Protein 4GH9 (pdb70)

Sequence (122 aa):
LSAKDLALLLFTHLPGNNTPFHILAQVLSKIAYKSGKSGAFLDAFHQILSEGENAQAALTRLSRTFDAFLGVVPPVIRVKNFQTVPRPCQKSLRAVPPNPTIDKGWVCVYSSEQGETRALKI

Radius of gyration: 13.96 Å; Cα contacts (8 Å, |Δi|>4): 197; chains: 1; bounding box: 42×30×24 Å

Solvent-accessible surface area: 6698 Å² total; per-residue (Å²): 100,45,26,149,65,0,9,86,73,0,59,105,80,16,78,51,111,87,20,13,34,12,20,1,0,91,13,0,1,125,28,0,115,152,56,72,70,16,37,51,0,24,96,28,0,85,102,13,41,88,105,65,51,121,2,64,52,0,0,25,86,5,5,131,85,25,87,16,0,88,47,47,104,10,52,95,61,131,11,166,75,38,135,77,2,38,157,69,0,48,193,26,28,112,81,54,32,128,129,21,24,2,28,148,11,35,0,0,13,6,12,4,117,160,44,96,51,86,0,0,73,58

Organism: Lake Victoria marburgvirus (strain Musoke-80) (NCBI:txid33727)

GO terms:
  GO:0019013 viral nucleocapsid (C, IDA)

CATH classification: 1.10.8.950 (+1 more: 2.10.10.70)

Secondary structure (DSSP, 8-state):
--HHHHHHHHHTT-SSSS-HHHHHHHHHHHHHHHTT-HHHHHHHHHHHHHTT--HHHHHHHHHHHSGGGTTPPPPEEE-SSGGGS-GGGGGGEEPPPSS--GGGTEEEEEE-TTS-EEEEE-

Foldseek 3Di:
DALVVLLVVLVVQDPDPLALLSLLSSQVSNLCVVVVHNPVLSVQLVVVVVVVDGSSVSSLVCCQPPVSQPLAAAEEAEDQDCVRRDPNQVVQKAQDDDRDGSNQFFHHWYAHPVRRIITGGD

B-factor: mean 26.19, std 10.29, range [14.35, 62.72]

InterPro domains:
  IPR002953 Filoviridae VP35 protein [PF02097] (1-329)
  IPR002953 Filoviridae VP35 protein [PIRSF018326] (1-329)
  IPR002953 Filoviridae VP35 protein [PR01240] (1-26)
  IPR002953 Filoviridae VP35 protein [PR01240] (113-142)
  IPR002953 Filoviridae VP35 protein [PR01240] (148-177)
  IPR002953 Filoviridae VP35 protein [PR01240] (194-213)
  IPR002953 Filoviridae VP35 protein [PR01240] (216-235)
  IPR002953 Filoviridae VP35 protein [PR01240] (258-287)
  IPR002953 Filoviridae VP35 protein [PR01240] (292-308)
  IPR002953 Filoviridae VP35 protein [PR01240] (309-329)
  IPR031163 Filoviruses VP35 interferon inhibitory domain [PS51735] (204-329)
  IPR031163 Filoviruses VP35 interferon inhibitory domain [cd21030] (205-329)
  IPR043060 Filoviruses VP35 interferon inhibitory domain, helical subdomain [G3DSA:1.10.8.950] (208-277)
  IPR043061 Filoviruses VP35 interferon inhibitory domain, beta-sheet subdomain [G3DSA:2.10.10.70] (278-329)

Nearest PDB structures (foldseek):
  4gha-assembly1_C  TM=9.999E-01  e=1.323E-23  Marburg virus - Musoke, Kenya, 1980
  4ghl-assembly1_A-3  TM=1.001E+00  e=3.843E-23  Lake Victoria marburgvirus - Popp
  4ghl-assembly1_B-2  TM=1.001E+00  e=8.157E-23  Lake Victoria marburgvirus - Popp
  3l27-assembly1_C  TM=9.762E-01  e=2.526E-15  Ebola virus - Mayinga, Zaire, 1976
  4ije-assembly4_D  TM=9.767E-01  e=2.573E-14  Ebola virus - Mayinga, Zaire, 1976

Structure (mmCIF, N/CA/C/O backbone):
data_4GH9
#
_entry.id   4GH9
#
_cell.length_a   42.524
_cell.length_b   90.880
_cell.length_c   65.925
_cell.angle_alpha   90.00
_cell.angle_beta   90.00
_cell.angle_gamma   90.00
#
_symmetry.space_group_name_H-M   'C 2 2 21'
#
loop_
_entity.id
_entity.type
_entity.pdbx_description
1 polymer 'Polymerase cofactor VP35'
2 non-polymer 'ACETATE ION'
3 water water
#
loop_
_atom_site.group_PDB
_atom_site.id
_atom_site.type_symbol
_atom_site.label_atom_id
_atom_site.label_alt_id
_atom_site.label_comp_id
_atom_site.label_asym_id
_atom_site.label_entity_id
_atom_site.label_seq_id
_atom_site.pdbx_PDB_ins_code
_atom_site.Cartn_x
_atom_site.Cartn_y
_atom_site.Cartn_z
_atom_site.occupancy
_atom_site.B_iso_or_equiv
_atom_site.auth_seq_id
_atom_site.auth_comp_id
_atom_site.auth_asym_id
_atom_site.auth_atom_id
_atom_site.pdbx_PDB_model_num
ATOM 1 N N . LEU A 1 25 ? 26.541 9.362 -8.758 1.00 34.52 208 LEU A N 1
ATOM 2 C CA . LEU A 1 25 ? 25.678 8.783 -7.727 1.00 34.06 208 LEU A CA 1
ATOM 3 C C . LEU A 1 25 ? 24.343 9.518 -7.650 1.00 35.11 208 LEU A C 1
ATOM 4 O O . LEU A 1 25 ? 24.298 10.700 -7.307 1.00 36.58 208 LEU A O 1
ATOM 9 N N . SER A 1 26 ? 23.258 8.811 -7.963 1.00 30.77 209 SER A N 1
ATOM 10 C CA . SER A 1 26 ? 21.930 9.411 -7.979 1.00 29.89 209 SER A CA 1
ATOM 11 C C . SER A 1 26 ? 21.400 9.605 -6.564 1.00 28.64 209 SER A C 1
ATOM 12 O O . SER A 1 26 ? 21.872 8.964 -5.623 1.00 28.50 209 SER A O 1
ATOM 15 N N . ALA A 1 27 ? 20.412 10.484 -6.420 1.00 26.00 210 ALA A N 1
ATOM 16 C CA . ALA A 1 27 ? 19.742 10.664 -5.138 1.00 26.13 210 ALA A CA 1
ATOM 17 C C . ALA A 1 27 ? 19.126 9.343 -4.672 1.00 25.41 210 ALA A C 1
ATOM 18 O O . ALA A 1 27 ? 19.224 8.981 -3.500 1.00 23.60 210 ALA A O 1
ATOM 20 N N . LYS A 1 28 ? 18.506 8.626 -5.605 1.00 24.18 211 LYS A N 1
ATOM 21 C CA . LYS A 1 28 ? 17.950 7.307 -5.318 1.00 25.54 211 LYS A CA 1
ATOM 22 C C . LYS A 1 28 ? 18.976 6.344 -4.713 1.00 26.19 211 LYS A C 1
ATOM 23 O O . LYS A 1 28 ? 18.735 5.739 -3.663 1.00 26.17 211 LYS A O 1
ATOM 29 N N . ASP A 1 29 ? 20.119 6.199 -5.370 1.00 26.80 212 ASP A N 1
ATOM 30 C CA . ASP A 1 29 ? 21.115 5.248 -4.894 1.00 26.98 212 ASP A CA 1
ATOM 31 C C . ASP A 1 29 ? 21.796 5.714 -3.616 1.00 26.16 212 ASP A C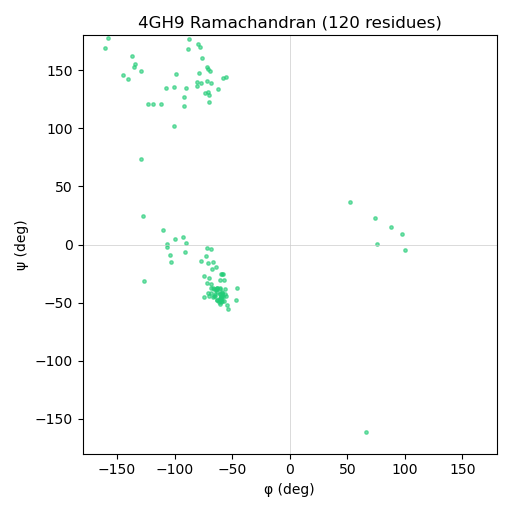 1
ATOM 32 O O . ASP A 1 29 ? 22.138 4.907 -2.756 1.00 27.66 212 ASP A O 1
ATOM 37 N N . LEU A 1 30 ? 21.961 7.022 -3.483 1.00 26.12 213 LEU A N 1
ATOM 38 C CA . LEU A 1 30 ? 22.484 7.581 -2.251 1.00 24.21 213 LEU A CA 1
ATOM 39 C C . LEU A 1 30 ? 21.540 7.230 -1.098 1.00 23.58 213 LEU A C 1
ATOM 40 O O . LEU A 1 30 ? 21.972 6.748 -0.049 1.00 22.51 213 LEU A O 1
ATOM 45 N N . ALA A 1 31 ? 20.240 7.440 -1.309 1.00 22.00 214 ALA A N 1
ATOM 46 C CA . ALA A 1 31 ? 19.259 7.122 -0.283 1.00 20.68 214 ALA A CA 1
ATOM 47 C C . ALA A 1 31 ? 19.308 5.640 0.079 1.00 22.30 214 ALA A C 1
ATOM 48 O O . ALA A 1 31 ? 19.304 5.288 1.255 1.00 21.56 214 ALA A O 1
ATOM 50 N N . LEU A 1 32 ? 19.365 4.777 -0.935 1.00 22.82 215 LEU A N 1
ATOM 51 C CA . LEU A 1 32 ? 19.477 3.337 -0.702 1.00 22.20 215 LEU A CA 1
ATOM 52 C C . LEU A 1 32 ? 20.726 2.978 0.101 1.00 22.12 215 LEU A C 1
ATOM 53 O O . LEU A 1 32 ? 20.666 2.150 1.004 1.00 25.50 215 LEU A O 1
ATOM 58 N N . LEU A 1 33 ? 21.851 3.614 -0.213 1.00 20.59 216 LEU A N 1
ATOM 59 C CA . LEU A 1 33 ? 23.073 3.369 0.549 1.00 20.38 216 LEU A CA 1
ATOM 60 C C . LEU A 1 33 ? 22.888 3.729 2.020 1.00 20.74 216 LEU A C 1
ATOM 61 O O . LEU A 1 33 ? 23.317 2.990 2.906 1.00 22.29 216 LEU A O 1
ATOM 66 N N . LEU A 1 34 ? 22.233 4.862 2.276 1.00 20.37 217 LEU A N 1
ATOM 67 C CA . LEU A 1 34 ? 21.966 5.295 3.640 1.00 18.98 217 LEU A CA 1
ATOM 68 C C . LEU A 1 34 ? 21.037 4.289 4.331 1.00 19.20 217 LEU A C 1
ATOM 69 O O . LEU A 1 34 ? 21.210 3.980 5.512 1.00 20.17 217 LEU A O 1
ATOM 74 N N . PHE A 1 35 ? 20.064 3.777 3.578 1.00 19.04 218 PHE A N 1
ATOM 75 C CA . PHE A 1 35 ? 19.107 2.817 4.116 1.00 20.90 218 PHE A CA 1
ATOM 76 C C . PHE A 1 35 ? 19.800 1.583 4.692 1.00 22.11 218 PHE A C 1
ATOM 77 O O . PHE A 1 35 ? 19.298 0.977 5.635 1.00 23.91 218 PHE A O 1
ATOM 85 N N . THR A 1 36 ? 20.957 1.212 4.135 1.00 21.76 219 THR A N 1
ATOM 86 C CA . THR A 1 36 ? 21.622 -0.013 4.571 1.00 21.67 219 THR A CA 1
ATOM 87 C C . THR A 1 36 ? 22.113 0.090 6.011 1.00 23.42 219 THR A C 1
ATOM 88 O O . THR A 1 36 ? 22.456 -0.928 6.623 1.00 26.14 219 THR A O 1
ATOM 92 N N . HIS A 1 37 ? 22.158 1.316 6.537 1.00 21.35 220 HIS A N 1
ATOM 93 C CA . HIS A 1 37 ? 22.665 1.567 7.881 1.00 20.00 220 HIS A CA 1
ATOM 94 C C . HIS A 1 37 ? 21.572 1.896 8.885 1.00 19.34 220 HIS A C 1
ATOM 95 O O . HIS A 1 37 ? 21.860 2.091 10.064 1.00 23.00 220 HIS A O 1
ATOM 102 N N . LEU A 1 38 ? 20.322 1.965 8.427 1.00 18.62 221 LEU A N 1
ATOM 103 C CA . LEU A 1 38 ? 19.226 2.416 9.286 1.00 16.99 221 LEU A CA 1
ATOM 104 C C . LEU A 1 38 ? 18.406 1.263 9.838 1.00 21.11 221 LEU A C 1
ATOM 105 O O . LEU A 1 38 ? 18.046 0.344 9.101 1.00 20.17 221 LEU A O 1
ATOM 110 N N . PRO A 1 39 ? 18.082 1.326 11.137 1.00 20.79 222 PRO A N 1
ATOM 111 C CA . PRO A 1 39 ? 17.213 0.311 11.735 1.00 21.75 222 PRO A CA 1
ATOM 112 C C . PRO A 1 39 ? 15.780 0.481 11.255 1.00 21.16 222 PRO A C 1
ATOM 113 O O . PRO A 1 39 ? 15.366 1.591 10.892 1.00 21.96 222 PRO A O 1
ATOM 117 N N . GLY A 1 40 ? 15.038 -0.620 11.232 1.00 19.85 223 GLY A N 1
ATOM 118 C CA . GLY A 1 40 ? 13.641 -0.583 10.848 1.00 21.08 223 GLY A CA 1
ATOM 119 C C . GLY A 1 40 ? 13.406 -0.206 9.399 1.00 21.66 223 GLY A C 1
ATOM 120 O O . GLY A 1 40 ? 14.308 -0.286 8.558 1.00 22.54 223 GLY A O 1
ATOM 121 N N . ASN A 1 41 ? 12.174 0.211 9.117 1.00 24.07 224 ASN A N 1
ATOM 122 C CA . ASN A 1 41 ? 11.730 0.527 7.768 1.00 25.06 224 ASN A CA 1
ATOM 123 C C . ASN A 1 41 ? 10.749 1.686 7.821 1.00 22.58 224 ASN A C 1
ATOM 124 O O . ASN A 1 41 ? 9.978 1.804 8.779 1.00 24.05 224 ASN A O 1
ATOM 129 N N . ASN A 1 42 ? 10.778 2.537 6.801 1.00 21.90 225 ASN A N 1
ATOM 130 C CA . ASN A 1 42 ? 9.824 3.650 6.697 1.00 21.79 225 ASN A CA 1
ATOM 131 C C . ASN A 1 42 ? 9.768 4.520 7.952 1.00 18.90 225 ASN A C 1
ATOM 132 O O . ASN A 1 42 ? 8.698 5.005 8.343 1.00 20.49 225 ASN A O 1
ATOM 137 N N . THR A 1 43 ? 10.921 4.710 8.587 1.00 18.32 226 THR A N 1
ATOM 138 C CA . THR A 1 43 ? 11.020 5.548 9.783 1.00 19.79 226 THR A CA 1
ATOM 139 C C . THR A 1 43 ? 11.279 7.001 9.375 1.00 18.73 226 THR A C 1
ATOM 140 O O . THR A 1 43 ? 11.589 7.271 8.215 1.00 18.63 226 THR A O 1
ATOM 144 N N . PRO A 1 44 ? 11.150 7.947 10.321 1.00 18.71 227 PRO A N 1
ATOM 145 C CA . PRO A 1 44 ? 11.457 9.337 9.958 1.00 18.00 227 PRO A CA 1
ATOM 146 C C . PRO A 1 44 ? 12.888 9.518 9.445 1.00 16.27 227 PRO A C 1
ATOM 147 O O . PRO A 1 44 ? 13.146 10.447 8.685 1.00 17.24 227 PRO A O 1
ATOM 151 N N . PHE A 1 45 ? 13.794 8.633 9.844 1.00 15.62 228 PHE A N 1
ATOM 152 C CA . PHE A 1 45 ? 15.173 8.717 9.361 1.00 16.18 228 PHE A CA 1
ATOM 153 C C . PHE A 1 45 ? 15.298 8.245 7.925 1.00 17.59 228 PHE A C 1
ATOM 154 O O . PHE A 1 45 ? 16.188 8.691 7.200 1.00 16.43 228 PHE A O 1
ATOM 162 N N . HIS A 1 46 ? 14.397 7.359 7.504 1.00 18.36 229 HIS A N 1
ATOM 163 C CA . HIS A 1 46 ? 14.365 6.952 6.107 1.00 18.71 229 HIS A CA 1
ATOM 164 C C . HIS A 1 46 ? 13.873 8.116 5.261 1.00 18.03 229 HIS A C 1
ATOM 165 O O . HIS A 1 46 ? 14.435 8.409 4.210 1.00 18.01 229 HIS A O 1
ATOM 172 N N . ILE A 1 47 ? 12.825 8.793 5.725 1.00 16.70 230 ILE A N 1
ATOM 173 C CA . ILE A 1 47 ? 12.368 9.989 5.029 1.00 16.74 230 ILE A CA 1
ATOM 174 C C . ILE A 1 47 ? 13.481 11.035 4.981 1.00 16.97 230 ILE A C 1
ATOM 175 O O . ILE A 1 47 ? 13.740 11.621 3.931 1.00 18.31 230 ILE A O 1
ATOM 180 N N . LEU A 1 48 ? 14.148 11.251 6.110 1.00 16.71 231 LEU A N 1
ATOM 181 C CA . LEU A 1 48 ? 15.226 12.234 6.165 1.00 14.89 231 LEU A CA 1
ATOM 182 C C . LEU A 1 48 ? 16.318 11.866 5.156 1.00 16.19 231 LEU A C 1
ATOM 183 O O . LEU A 1 48 ? 16.814 12.725 4.427 1.00 16.57 231 LEU A O 1
ATOM 188 N N . ALA A 1 49 ? 16.670 10.585 5.105 1.00 17.24 232 ALA A N 1
ATOM 189 C CA . ALA A 1 49 ? 17.686 10.121 4.159 1.00 17.75 232 ALA A CA 1
ATOM 190 C C . ALA A 1 49 ? 17.312 10.474 2.718 1.00 17.50 232 ALA A C 1
ATOM 191 O O . ALA A 1 49 ? 18.153 10.923 1.934 1.00 18.89 232 ALA A O 1
ATOM 193 N N . GLN A 1 50 ? 16.039 10.288 2.375 1.00 17.20 233 GLN A N 1
ATOM 194 C CA . GLN A 1 50 ? 15.564 10.623 1.046 1.00 19.36 233 GLN A CA 1
ATOM 195 C C . GLN A 1 50 ? 15.608 12.124 0.784 1.00 19.28 233 GLN A C 1
ATOM 196 O O . GLN A 1 50 ? 16.039 12.563 -0.285 1.00 19.11 233 GLN A O 1
ATOM 202 N N . VAL A 1 51 ? 15.153 12.903 1.760 1.00 18.90 234 VAL A N 1
ATOM 203 C CA . VAL A 1 51 ? 15.117 14.359 1.633 1.00 17.76 234 VAL A CA 1
ATOM 204 C C . VAL A 1 51 ? 16.534 14.930 1.480 1.00 17.82 234 VAL A C 1
ATOM 205 O O . VAL A 1 51 ? 16.796 15.741 0.587 1.00 17.92 234 VAL A O 1
ATOM 209 N N . LEU A 1 52 ? 17.446 14.482 2.337 1.00 15.87 235 LEU A N 1
ATOM 210 C CA . LEU A 1 52 ? 18.837 14.940 2.279 1.00 15.45 235 LEU A CA 1
ATOM 211 C C . LEU A 1 52 ? 19.534 14.501 0.993 1.00 17.07 235 LEU A C 1
ATOM 212 O O . LEU A 1 52 ? 20.350 15.246 0.426 1.00 16.68 235 LEU A O 1
ATOM 217 N N . SER A 1 53 ? 19.230 13.287 0.543 1.00 15.74 236 SER A N 1
ATOM 218 C CA . SER A 1 53 ? 19.870 12.752 -0.651 1.00 17.56 236 SER A CA 1
ATOM 219 C C . SER A 1 53 ? 19.518 13.597 -1.862 1.00 18.49 236 SER A C 1
ATOM 220 O O . SER A 1 53 ? 20.372 13.883 -2.698 1.00 17.99 236 SER A O 1
ATOM 223 N N . LYS A 1 54 ? 18.258 14.010 -1.951 1.00 19.20 237 LYS A N 1
ATOM 224 C CA . LYS A 1 54 ? 17.829 14.819 -3.077 1.00 18.97 237 LYS A CA 1
ATOM 225 C C . LYS A 1 54 ? 18.516 16.186 -3.063 1.00 19.61 237 LYS A C 1
ATOM 226 O O . LYS A 1 54 ? 18.987 16.667 -4.099 1.00 19.33 237 LYS A O 1
ATOM 232 N N . ILE A 1 55 ? 18.576 16.803 -1.886 1.00 17.32 238 ILE A N 1
ATOM 233 C CA . ILE A 1 55 ? 19.204 18.113 -1.746 1.00 17.58 238 ILE A CA 1
ATOM 234 C C . ILE A 1 55 ? 20.700 18.027 -2.037 1.00 17.75 238 ILE A C 1
ATOM 235 O O . ILE A 1 55 ? 21.241 18.855 -2.767 1.00 17.90 238 ILE A O 1
ATOM 240 N N . ALA A 1 56 ? 21.358 17.007 -1.493 1.00 18.10 239 ALA A N 1
ATOM 241 C CA . ALA A 1 56 ? 22.785 16.825 -1.746 1.00 17.47 239 ALA A CA 1
ATOM 242 C C . ALA A 1 56 ? 23.035 16.644 -3.234 1.00 19.24 239 ALA A C 1
ATOM 243 O O . ALA A 1 56 ? 23.928 17.278 -3.798 1.00 19.06 239 ALA A O 1
ATOM 245 N N . TYR A 1 57 ? 22.235 15.791 -3.873 1.00 18.76 240 TYR A N 1
ATOM 246 C CA . TYR A 1 57 ? 22.384 15.551 -5.302 1.00 18.67 240 TYR A CA 1
ATOM 247 C C . TYR A 1 57 ? 22.265 16.843 -6.112 1.00 18.54 240 TYR A C 1
ATOM 248 O O . TYR A 1 57 ? 23.107 17.122 -6.963 1.00 19.73 240 TYR A O 1
ATOM 257 N N . LYS A 1 58 ? 21.223 17.629 -5.837 1.00 18.60 241 LYS A N 1
ATOM 258 C CA . LYS A 1 58 ? 20.962 18.848 -6.599 1.00 20.23 241 LYS A CA 1
ATOM 259 C C . LYS A 1 58 ? 22.030 19.912 -6.377 1.00 20.19 241 LYS A C 1
ATOM 260 O O . LYS A 1 58 ? 22.194 20.818 -7.195 1.00 21.14 241 LYS A O 1
ATOM 266 N N . SER A 1 59 ? 22.751 19.796 -5.267 1.00 19.64 242 SER A N 1
ATOM 267 C CA . SER A 1 59 ? 23.785 20.764 -4.910 1.00 19.36 242 SER A CA 1
ATOM 268 C C . SER A 1 59 ? 25.146 20.367 -5.467 1.00 21.09 242 SER A C 1
ATOM 269 O O . SER A 1 59 ? 26.141 21.059 -5.236 1.00 23.18 242 SER A O 1
ATOM 272 N N . GLY A 1 60 ? 25.191 19.253 -6.191 1.00 21.96 243 GLY A N 1
ATOM 273 C CA . GLY A 1 60 ? 26.437 18.766 -6.761 1.00 21.59 243 GLY A CA 1
ATOM 274 C C . GLY A 1 60 ? 27.336 18.151 -5.706 1.00 22.33 243 GLY A C 1
ATOM 275 O O . GLY A 1 60 ? 28.563 18.052 -5.883 1.00 25.02 243 GLY A O 1
ATOM 276 N N . LYS A 1 61 ? 26.727 17.723 -4.603 1.00 23.73 244 LYS A N 1
ATOM 277 C CA . LYS A 1 61 ? 27.491 17.237 -3.458 1.00 24.14 244 LYS A CA 1
ATOM 278 C C . LYS A 1 61 ? 27.101 15.858 -2.936 1.00 26.04 244 LYS A C 1
ATOM 279 O O . LYS A 1 61 ? 27.330 15.562 -1.764 1.00 24.96 244 LYS A O 1
ATOM 285 N N . SER A 1 62 ? 26.519 15.019 -3.785 1.00 26.15 245 SER A N 1
ATOM 286 C CA . SER A 1 62 ? 26.154 13.674 -3.353 1.00 26.15 245 SER A CA 1
ATOM 287 C C . SER A 1 62 ? 27.384 12.910 -2.853 1.00 23.90 245 SER A C 1
ATOM 288 O O . SER A 1 62 ? 27.342 12.275 -1.805 1.00 23.96 245 SER A O 1
ATOM 291 N N . GLY A 1 63 ? 28.483 12.995 -3.598 1.00 25.22 246 GLY A N 1
ATOM 292 C CA . GLY A 1 63 ? 29.719 12.344 -3.203 1.00 25.59 246 GLY A CA 1
ATOM 293 C C . GLY A 1 63 ? 30.264 12.849 -1.881 1.00 23.57 246 GLY A C 1
ATOM 294 O O . GLY A 1 63 ? 30.599 12.058 -1.003 1.00 26.05 246 GLY A O 1
ATOM 295 N N . ALA A 1 64 ? 30.350 14.168 -1.732 1.00 23.87 247 ALA A N 1
ATOM 296 C CA . ALA A 1 64 ? 30.868 14.759 -0.501 1.00 22.82 247 ALA A CA 1
ATOM 297 C C . ALA A 1 64 ? 29.981 14.429 0.699 1.00 21.89 247 ALA A C 1
ATOM 298 O O . ALA A 1 64 ? 30.475 14.228 1.802 1.00 20.85 247 ALA A O 1
ATOM 300 N N . PHE A 1 65 ? 28.668 14.400 0.482 1.00 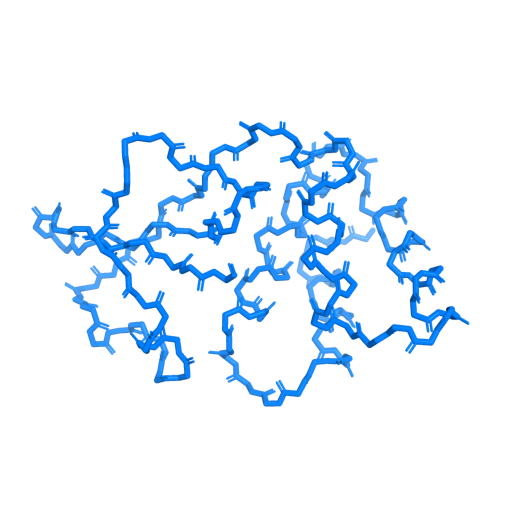20.49 248 PHE A N 1
ATOM 301 C CA . PHE A 1 65 ? 27.740 14.020 1.535 1.00 18.90 248 PHE A CA 1
ATOM 302 C C . PHE A 1 65 ? 27.966 12.574 1.976 1.00 20.39 248 PHE A C 1
ATOM 303 O O . PHE A 1 65 ? 28.047 12.290 3.171 1.00 20.58 248 PHE A O 1
ATOM 311 N N . LEU A 1 66 ? 28.080 11.666 1.010 1.00 20.11 249 LEU A N 1
ATOM 312 C CA . LEU A 1 66 ? 28.337 10.268 1.334 1.00 20.38 249 LEU A CA 1
ATOM 313 C C . LEU A 1 66 ? 29.663 10.102 2.086 1.00 17.56 249 LEU A C 1
ATOM 314 O O . LEU A 1 66 ? 29.743 9.354 3.063 1.00 18.43 249 LEU A O 1
ATOM 319 N N . ASP A 1 67 ? 30.699 10.811 1.637 1.00 17.03 250 ASP A N 1
ATOM 320 C CA . ASP A 1 67 ? 32.001 10.739 2.304 1.00 18.58 250 ASP A CA 1
ATOM 321 C C . ASP A 1 67 ? 31.932 11.277 3.742 1.00 17.87 250 ASP A C 1
ATOM 322 O O . ASP A 1 67 ? 32.542 10.716 4.651 1.00 15.89 250 ASP A O 1
ATOM 327 N N . ALA A 1 68 ? 31.149 12.340 3.945 1.00 17.69 251 ALA A N 1
ATOM 328 C CA . ALA A 1 68 ? 30.993 12.946 5.263 1.00 17.28 251 ALA A CA 1
ATOM 329 C C . ALA A 1 68 ? 30.229 12.002 6.179 1.00 16.72 251 ALA A C 1
ATOM 330 O O . ALA A 1 68 ? 30.562 11.834 7.349 1.00 16.74 251 ALA A O 1
ATOM 332 N N . PHE A 1 69 ? 29.193 11.385 5.620 1.00 14.77 252 PHE A N 1
ATOM 333 C CA . PHE A 1 69 ? 28.420 10.383 6.332 1.00 15.73 252 PHE A CA 1
ATOM 334 C C . PHE A 1 69 ? 29.318 9.221 6.763 1.00 15.66 252 PHE A C 1
ATOM 335 O O . PHE A 1 69 ? 29.301 8.810 7.919 1.00 17.74 252 PHE A O 1
ATOM 343 N N . HIS A 1 70 ? 30.109 8.706 5.832 1.00 15.83 253 HIS A N 1
ATOM 344 C CA . HIS A 1 70 ? 31.007 7.597 6.148 1.00 16.14 253 HIS A CA 1
ATOM 345 C C . HIS A 1 70 ? 32.009 7.975 7.232 1.00 18.40 253 HIS A C 1
ATOM 346 O O . HIS A 1 70 ? 32.362 7.158 8.089 1.00 19.79 253 HIS A O 1
ATOM 353 N N . GLN A 1 71 ? 32.472 9.217 7.188 1.00 15.23 254 GLN A N 1
ATOM 354 C CA . GLN A 1 71 ? 33.423 9.691 8.193 1.00 16.06 254 GLN A CA 1
ATOM 355 C C . GLN A 1 71 ? 32.807 9.621 9.585 1.00 16.19 254 GLN A C 1
ATOM 356 O O . GLN A 1 71 ? 33.424 9.134 10.529 1.00 18.84 254 GLN A O 1
ATOM 362 N N . ILE A 1 72 ? 31.568 10.088 9.703 1.00 14.85 255 ILE A N 1
ATOM 363 C CA . ILE A 1 72 ? 30.909 10.099 10.997 1.00 15.68 255 ILE A CA 1
ATOM 364 C C . ILE A 1 72 ? 30.681 8.675 11.516 1.00 17.71 255 ILE A C 1
ATOM 365 O O . ILE A 1 72 ? 30.910 8.400 12.698 1.00 19.13 255 ILE A O 1
ATOM 370 N N . LEU A 1 73 ? 30.251 7.773 10.633 1.00 16.60 256 LEU A N 1
ATOM 371 C CA . LEU A 1 73 ? 30.100 6.365 10.996 1.00 18.91 256 LEU A CA 1
ATOM 372 C C . LEU A 1 73 ? 31.404 5.782 11.533 1.00 19.51 256 LEU A C 1
ATOM 373 O O . LEU A 1 73 ? 31.392 4.988 12.473 1.00 17.84 256 LEU A O 1
ATOM 378 N N . SER A 1 74 ? 32.522 6.188 10.938 1.00 21.01 257 SER A N 1
ATOM 379 C CA . SER A 1 74 ? 33.823 5.622 11.306 1.00 23.78 257 SER A CA 1
ATOM 380 C C . SER A 1 74 ? 34.256 6.085 12.690 1.00 24.46 257 SER A C 1
ATOM 381 O O . SER A 1 74 ? 35.155 5.498 13.305 1.00 28.67 257 SER A O 1
ATOM 384 N N . GLU A 1 75 ? 33.608 7.137 13.179 1.00 26.00 258 GLU A N 1
ATOM 385 C CA . GLU A 1 75 ? 33.892 7.666 14.503 1.00 28.20 258 GLU A CA 1
ATOM 386 C C . GLU A 1 75 ? 32.976 7.056 15.570 1.00 29.22 258 GLU A C 1
ATOM 387 O O . GLU A 1 75 ? 32.999 7.459 16.727 1.00 33.95 258 GLU A O 1
ATOM 393 N N . GLY A 1 76 ? 32.176 6.073 15.177 1.00 28.40 259 GLY A N 1
ATOM 394 C CA . GLY A 1 76 ? 31.396 5.318 16.143 1.00 32.33 259 GLY A CA 1
ATOM 395 C C . GLY A 1 76 ? 29.944 5.740 16.245 1.00 32.86 259 GLY A C 1
ATOM 396 O O . GLY A 1 76 ? 29.145 5.137 16.974 1.00 35.00 259 GLY A O 1
ATOM 397 N N . GLU A 1 77 ? 29.589 6.787 15.522 1.00 26.80 260 GLU A N 1
ATOM 398 C CA . GLU A 1 77 ? 28.208 7.211 15.502 1.00 25.84 260 GLU A CA 1
ATOM 399 C C . GLU A 1 77 ? 27.473 6.316 14.530 1.00 26.22 260 GLU A C 1
ATOM 400 O O . GLU A 1 77 ? 28.001 5.967 13.476 1.00 30.91 260 GLU A O 1
ATOM 406 N N . ASN A 1 78 ? 26.261 5.925 14.885 1.00 20.04 261 ASN A N 1
ATOM 407 C CA . ASN A 1 78 ? 25.432 5.192 13.943 1.00 18.66 261 ASN A CA 1
ATOM 408 C C . ASN A 1 78 ? 24.622 6.151 13.071 1.00 18.79 261 ASN A C 1
ATOM 409 O O . ASN A 1 78 ? 24.675 7.365 13.260 1.00 18.93 261 ASN A O 1
ATOM 414 N N . ALA A 1 79 ? 23.879 5.600 12.119 1.00 18.15 262 ALA A N 1
ATOM 415 C CA . ALA A 1 79 ? 23.345 6.390 11.020 1.00 15.70 262 ALA A CA 1
ATOM 416 C C . ALA A 1 79 ? 22.267 7.408 11.421 1.00 15.19 262 ALA A C 1
ATOM 417 O O . ALA A 1 79 ? 22.186 8.475 10.819 1.00 18.44 262 ALA A O 1
ATOM 419 N N . GLN A 1 80 ? 21.443 7.085 12.416 1.00 15.09 263 GLN A N 1
ATOM 420 C CA . GLN A 1 80 ? 20.391 8.028 12.809 1.00 15.10 263 GLN A CA 1
ATOM 421 C C . GLN A 1 80 ? 20.997 9.346 13.275 1.00 16.04 263 GLN A C 1
ATOM 422 O O . GLN A 1 80 ? 20.622 10.423 12.804 1.00 16.67 263 GLN A O 1
ATOM 428 N N . ALA A 1 81 ? 21.945 9.244 14.198 1.00 15.32 264 ALA A N 1
ATOM 429 C CA . ALA A 1 81 ? 22.609 10.413 14.752 1.00 15.24 264 ALA A CA 1
ATOM 430 C C . ALA A 1 81 ? 23.489 11.092 13.706 1.00 14.95 264 ALA A C 1
ATOM 431 O O . ALA A 1 81 ? 23.581 12.315 13.673 1.00 17.71 264 ALA A O 1
ATOM 433 N N . ALA A 1 82 ? 24.146 10.297 12.864 1.00 16.04 265 ALA A N 1
ATOM 434 C CA . ALA A 1 82 ? 24.975 10.853 11.795 1.00 15.98 265 ALA A CA 1
ATOM 435 C C . ALA A 1 82 ? 24.145 11.745 10.868 1.00 16.27 265 ALA A C 1
ATOM 436 O O . ALA A 1 82 ? 24.588 12.808 10.445 1.00 17.89 265 ALA A O 1
ATOM 438 N N . LEU A 1 83 ? 22.930 11.306 10.562 1.00 16.89 266 LEU A N 1
ATOM 439 C CA . LEU A 1 83 ? 22.068 12.050 9.652 1.00 15.43 266 LEU A CA 1
ATOM 440 C C . LEU A 1 83 ? 21.529 13.341 10.256 1.00 15.93 266 LEU A C 1
ATOM 441 O O . LEU A 1 83 ? 21.458 14.362 9.573 1.00 16.69 266 LEU A O 1
ATOM 446 N N . THR A 1 84 ? 21.123 13.303 11.521 1.00 17.18 267 THR A N 1
ATOM 447 C CA . THR A 1 84 ? 20.676 14.532 12.161 1.00 18.50 267 THR A CA 1
ATOM 448 C C . THR A 1 84 ? 21.861 15.482 12.310 1.00 20.25 267 THR A C 1
ATOM 449 O O . THR A 1 84 ? 21.721 16.687 12.118 1.00 19.74 267 THR A O 1
ATOM 453 N N . ARG A 1 85 ? 23.033 14.934 12.616 1.00 18.99 268 ARG A N 1
ATOM 454 C CA . ARG A 1 85 ? 24.241 15.751 12.686 1.00 19.93 268 ARG A CA 1
ATOM 455 C C . ARG A 1 85 ? 24.511 16.421 11.342 1.00 20.49 268 ARG A C 1
ATOM 456 O O . ARG A 1 85 ? 24.715 17.631 11.283 1.00 22.60 268 ARG A O 1
ATOM 464 N N . LEU A 1 86 ? 24.488 15.647 10.259 1.00 18.92 269 LEU A N 1
ATOM 465 C CA . LEU A 1 86 ? 24.734 16.214 8.933 1.00 15.76 269 LEU A CA 1
ATOM 466 C C . LEU A 1 86 ? 23.678 17.236 8.537 1.00 15.93 269 LEU A C 1
ATOM 467 O O . LEU A 1 86 ? 23.993 18.248 7.901 1.00 16.91 269 LEU A O 1
ATOM 472 N N . SER A 1 87 ? 22.427 16.979 8.914 1.00 17.36 270 SER A N 1
ATOM 473 C CA . SER A 1 87 ? 21.351 17.900 8.568 1.00 18.10 270 SER A CA 1
ATOM 474 C C . SER A 1 87 ? 21.589 19.299 9.144 1.00 21.85 270 SER A C 1
ATOM 475 O O . SER A 1 87 ? 21.111 20.292 8.597 1.00 25.42 270 SER A O 1
ATOM 478 N N . ARG A 1 88 ? 22.350 19.388 10.227 1.00 24.46 271 ARG A N 1
ATOM 479 C CA . ARG A 1 88 ? 22.582 20.687 10.849 1.00 27.98 271 ARG A CA 1
ATOM 480 C C . ARG A 1 88 ? 23.990 21.259 10.630 1.00 27.76 271 ARG A C 1
ATOM 481 O O . ARG A 1 88 ? 24.289 22.358 11.097 1.00 29.84 271 ARG A O 1
ATOM 489 N N . THR A 1 89 ? 24.845 20.533 9.910 1.00 25.75 272 THR A N 1
ATOM 490 C CA . THR A 1 89 ? 26.217 21.002 9.672 1.00 26.41 272 THR A CA 1
ATOM 491 C C . THR A 1 89 ? 26.643 21.053 8.197 1.00 23.37 272 THR A C 1
ATOM 492 O O . THR A 1 89 ? 27.453 21.895 7.806 1.00 26.88 272 THR A O 1
ATOM 496 N N . PHE A 1 90 ? 26.115 20.151 7.380 1.00 17.50 273 PHE A N 1
ATOM 497 C CA . PHE A 1 90 ? 26.559 20.040 5.992 1.00 17.25 273 PHE A CA 1
ATOM 498 C C . PHE A 1 90 ? 25.987 21.230 5.216 1.00 17.40 273 PHE A C 1
ATOM 499 O O . PHE A 1 90 ? 24.782 21.514 5.312 1.00 16.64 273 PHE A O 1
ATOM 507 N N . ASP A 1 91 ? 26.837 21.935 4.467 1.00 16.56 274 ASP A N 1
ATOM 508 C CA . ASP A 1 91 ? 26.438 23.239 3.923 1.00 16.44 274 ASP A CA 1
ATOM 509 C C . ASP A 1 91 ? 25.228 23.231 2.990 1.00 15.95 274 ASP A C 1
ATOM 510 O O . ASP A 1 91 ? 24.470 24.205 2.936 1.00 18.16 27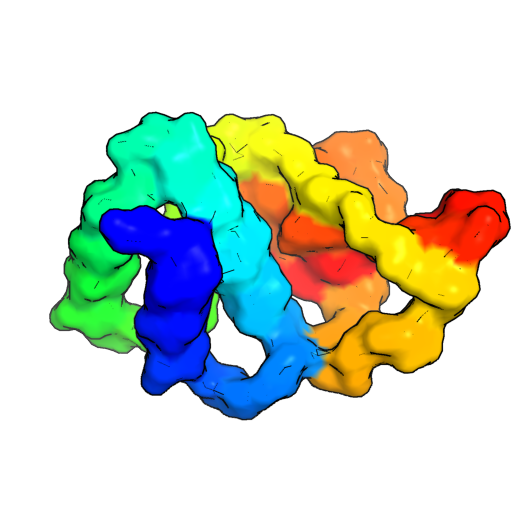4 ASP A O 1
ATOM 515 N N . ALA A 1 92 ? 25.036 22.126 2.281 1.00 15.30 275 ALA A N 1
ATOM 516 C CA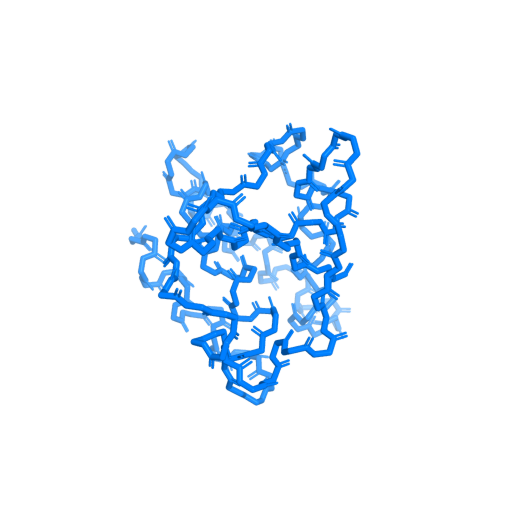 . ALA A 1 92 ? 23.922 22.011 1.348 1.00 15.91 275 ALA A CA 1
ATOM 517 C C . ALA A 1 92 ? 22.558 22.064 2.052 1.00 17.56 275 ALA A C 1
ATOM 518 O O . ALA A 1 92 ? 21.546 22.338 1.410 1.00 18.66 275 ALA A O 1
ATOM 520 N N . PHE A 1 93 ? 22.529 21.808 3.359 1.00 16.37 276 PHE A N 1
ATOM 521 C CA . PHE A 1 93 ? 21.254 21.647 4.073 1.00 17.92 276 PHE A CA 1
ATOM 522 C C . PHE A 1 93 ? 20.869 22.859 4.918 1.00 19.90 276 PHE A C 1
ATOM 523 O O . PHE A 1 93 ? 19.759 22.932 5.461 1.00 23.16 276 PHE A O 1
ATOM 531 N N . LEU A 1 94 ? 21.786 23.806 5.052 1.00 21.22 277 LEU A N 1
ATOM 532 C CA . LEU A 1 94 ? 21.581 24.900 5.989 1.00 24.42 277 LEU A CA 1
ATOM 533 C C . LEU A 1 94 ? 20.493 25.856 5.533 1.00 27.44 277 LEU A C 1
ATOM 534 O O . LEU A 1 94 ? 20.563 26.405 4.442 1.00 27.85 277 LEU A O 1
ATOM 539 N N . GLY A 1 95 ? 19.475 26.030 6.372 1.00 27.42 278 GLY A N 1
ATOM 540 C CA . GLY A 1 95 ? 18.397 26.963 6.100 1.00 29.58 278 GLY A CA 1
ATOM 541 C C . GLY A 1 95 ? 17.382 26.501 5.073 1.00 30.96 278 GLY A C 1
ATOM 542 O O . GLY A 1 95 ? 16.442 27.231 4.760 1.00 34.16 278 GLY A O 1
ATOM 543 N N . VAL A 1 96 ? 17.570 25.299 4.540 1.00 28.59 279 VAL A N 1
ATOM 544 C 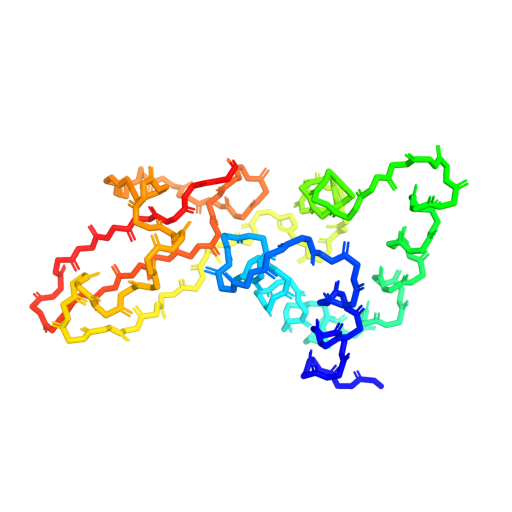CA . VAL A 1 96 ? 16.661 24.760 3.534 1.00 27.00 279 VAL A CA 1
ATOM 545 C C . VAL A 1 96 ? 15.316 24.393 4.159 1.00 23.41 279 VAL A C 1
ATOM 546 O O . VAL A 1 96 ? 15.261 23.733 5.195 1.00 23.37 279 VAL A O 1
ATOM 550 N N . VAL A 1 97 ? 14.238 24.847 3.532 1.00 21.39 280 VAL A N 1
ATOM 551 C CA . VAL A 1 97 ? 12.892 24.545 4.022 1.00 19.63 280 VAL A CA 1
ATOM 552 C C . VAL A 1 97 ? 12.495 23.125 3.612 1.00 19.42 280 VAL A C 1
ATOM 553 O O . VAL A 1 97 ? 12.928 22.627 2.567 1.00 20.02 280 VAL A O 1
ATOM 557 N N . PRO A 1 98 ? 11.692 22.446 4.447 1.00 19.35 281 PRO A N 1
ATOM 558 C CA . PRO A 1 98 ? 11.334 21.055 4.134 1.00 19.92 281 PRO A CA 1
ATOM 559 C C . PRO A 1 98 ? 10.423 20.981 2.918 1.00 18.21 281 PRO A C 1
ATOM 560 O O . PRO A 1 98 ? 9.642 21.909 2.686 1.00 19.03 281 PRO A O 1
ATOM 564 N N . PRO A 1 99 ? 10.505 19.887 2.153 1.00 17.62 282 PRO A N 1
ATOM 565 C CA . PRO A 1 99 ? 9.598 19.697 1.013 1.00 15.91 282 PRO A CA 1
ATOM 566 C C . PRO A 1 99 ? 8.189 19.399 1.496 1.00 16.06 282 PRO A C 1
ATOM 567 O O . PRO A 1 99 ? 8.015 18.832 2.575 1.00 17.28 282 PRO A O 1
ATOM 571 N N . VAL A 1 100 ? 7.198 19.778 0.699 1.00 15.27 283 VAL A N 1
ATOM 572 C CA . VAL A 1 100 ? 5.817 19.377 0.950 1.00 15.44 283 VAL A CA 1
ATOM 573 C C . VAL A 1 100 ? 5.532 18.089 0.181 1.00 19.08 283 VAL A C 1
ATOM 574 O O . VAL A 1 100 ? 5.784 18.010 -1.024 1.00 20.27 283 VAL A O 1
ATOM 578 N N . ILE A 1 101 ? 5.042 17.076 0.894 1.00 18.25 284 ILE A N 1
ATOM 579 C CA . ILE A 1 101 ? 4.683 15.793 0.304 1.00 17.68 284 ILE A CA 1
ATOM 580 C C . ILE A 1 101 ? 3.174 15.618 0.373 1.00 18.10 284 ILE A C 1
ATOM 581 O O . ILE A 1 101 ? 2.585 15.647 1.456 1.00 18.39 284 ILE A O 1
ATOM 586 N N . ARG A 1 102 ? 2.544 15.450 -0.783 1.00 18.41 285 ARG A N 1
ATOM 587 C CA . ARG A 1 102 ? 1.090 15.330 -0.822 1.00 19.69 285 ARG A CA 1
ATOM 588 C C . ARG A 1 102 ? 0.621 13.923 -0.459 1.00 19.74 285 ARG A C 1
ATOM 589 O O . ARG A 1 102 ? 1.200 12.928 -0.895 1.00 22.82 285 ARG A O 1
ATOM 597 N N . VAL A 1 103 ? -0.416 13.853 0.370 1.00 19.42 286 VAL A N 1
ATOM 598 C CA . VAL A 1 103 ? -1.026 12.582 0.747 1.00 19.47 286 VAL A CA 1
ATOM 599 C C . VAL A 1 103 ? -2.547 12.717 0.654 1.00 21.16 286 VAL A C 1
ATOM 600 O O . VAL A 1 103 ? -3.078 13.828 0.732 1.00 20.34 286 VAL A O 1
ATOM 604 N N . LYS A 1 104 ? -3.242 11.596 0.468 1.00 20.77 287 LYS A N 1
ATOM 605 C CA . LYS A 1 104 ? -4.705 11.612 0.509 1.00 23.71 287 LYS A CA 1
ATOM 606 C C . LYS A 1 104 ? -5.158 12.068 1.891 1.00 22.38 287 LYS A C 1
ATOM 607 O O . LYS A 1 104 ? -6.019 12.936 2.029 1.00 22.97 287 LYS A O 1
ATOM 613 N N . ASN A 1 105 ? -4.558 11.463 2.910 1.00 21.58 288 ASN A N 1
ATOM 614 C CA . ASN A 1 105 ? -4.810 11.813 4.299 1.00 17.43 288 ASN A CA 1
ATOM 615 C C . ASN A 1 105 ? -3.619 11.362 5.121 1.00 18.17 288 ASN A C 1
ATOM 616 O O . ASN A 1 105 ? -2.679 10.781 4.573 1.00 17.46 288 ASN A O 1
ATOM 621 N N . PHE A 1 106 ? -3.629 1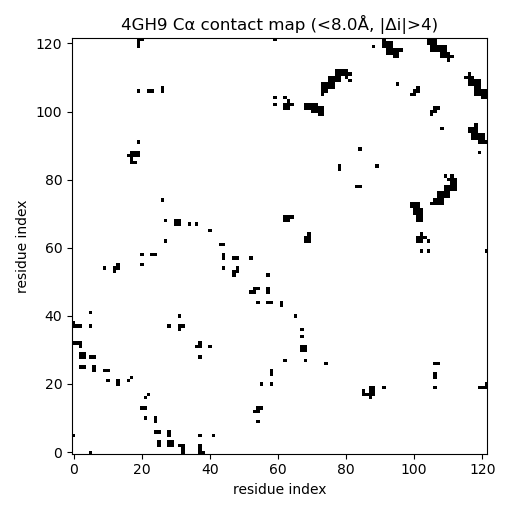1.630 6.419 1.00 19.01 289 PHE A N 1
ATOM 622 C CA . PHE A 1 106 ? -2.424 11.338 7.204 1.00 19.04 289 PHE A CA 1
ATOM 623 C C . PHE A 1 106 ? -2.276 9.856 7.502 1.00 22.90 289 PHE A C 1
ATOM 624 O O . PHE A 1 106 ? -1.206 9.401 7.885 1.00 22.90 289 PHE A O 1
ATOM 632 N N . GLN A 1 107 ? -3.345 9.098 7.282 1.00 25.27 290 GLN A N 1
ATOM 633 C CA . GLN A 1 107 ? -3.277 7.640 7.342 1.00 28.04 290 GLN A CA 1
ATOM 634 C C . GLN A 1 107 ? -2.255 7.096 6.331 1.00 27.15 290 GLN A C 1
ATOM 635 O O . GLN A 1 107 ? -1.691 6.017 6.516 1.00 30.55 290 GLN A O 1
ATOM 641 N N . THR A 1 108 ? -2.009 7.868 5.276 1.00 25.09 291 THR A N 1
ATOM 642 C CA . THR A 1 108 ? -1.067 7.500 4.221 1.00 24.75 291 THR A CA 1
ATOM 643 C C . THR A 1 108 ? 0.386 7.536 4.712 1.00 23.67 291 THR A C 1
ATOM 644 O O . THR A 1 108 ? 1.238 6.803 4.213 1.00 25.35 291 THR A O 1
ATOM 648 N N . VAL A 1 109 ? 0.661 8.399 5.685 1.00 19.93 292 VAL A N 1
ATOM 649 C CA . VAL A 1 109 ? 1.998 8.516 6.262 1.00 18.58 292 VAL A CA 1
ATOM 650 C C . VAL A 1 109 ? 2.368 7.175 6.910 1.00 20.50 292 VAL A C 1
ATOM 651 O O . VAL A 1 109 ? 1.550 6.588 7.614 1.00 21.81 292 VAL A O 1
ATOM 655 N N . PRO A 1 110 ? 3.591 6.667 6.655 1.00 22.68 293 PRO A N 1
ATOM 656 C CA . PRO A 1 110 ? 3.925 5.334 7.174 1.00 23.16 293 PRO A CA 1
ATOM 657 C C . PRO A 1 110 ? 3.739 5.222 8.684 1.00 24.02 293 PRO A C 1
ATOM 658 O O . PRO A 1 110 ? 3.978 6.192 9.407 1.00 23.66 293 PRO A O 1
ATOM 662 N N . ARG A 1 111 ? 3.292 4.055 9.138 1.00 24.72 294 ARG A N 1
ATOM 663 C CA . ARG A 1 111 ? 3.097 3.799 10.563 1.00 27.95 294 ARG A CA 1
ATOM 664 C C . ARG A 1 111 ? 4.270 4.246 11.464 1.00 25.14 294 ARG A C 1
ATOM 665 O O . ARG A 1 111 ? 4.047 4.919 12.466 1.00 24.58 294 ARG A O 1
ATOM 673 N N . PRO A 1 112 ? 5.524 3.894 11.107 1.00 22.50 295 PRO A N 1
ATOM 674 C CA . PRO A 1 112 ? 6.619 4.316 11.994 1.00 21.18 295 PRO A CA 1
ATOM 675 C C . PRO A 1 112 ? 6.873 5.826 12.031 1.00 20.69 295 PRO A C 1
ATOM 676 O O . PRO A 1 112 ? 7.724 6.264 12.804 1.00 22.87 295 PRO A O 1
ATOM 680 N N . CYS A 1 113 ? 6.160 6.600 11.215 1.00 19.85 296 CYS A N 1
ATOM 681 C CA . CYS A 1 113 ? 6.310 8.057 11.201 1.00 20.21 296 CYS A CA 1
ATOM 682 C C . CYS A 1 113 ? 5.174 8.766 11.932 1.00 19.21 296 CYS A C 1
ATOM 683 O O . CYS A 1 113 ? 5.276 9.957 12.223 1.00 18.00 296 CYS A O 1
ATOM 686 N N . GLN A 1 114 ? 4.087 8.050 12.207 1.00 19.36 297 GLN A N 1
ATOM 687 C CA . GLN A 1 114 ? 2.892 8.694 12.762 1.00 19.82 297 GLN A CA 1
ATOM 688 C C . GLN A 1 114 ? 3.141 9.474 14.048 1.00 20.04 297 GLN A C 1
ATOM 689 O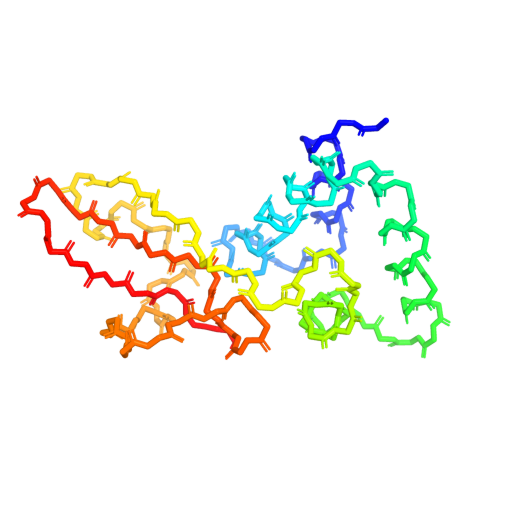 O . GLN A 1 114 ? 2.659 10.595 14.207 1.00 19.75 297 GLN A 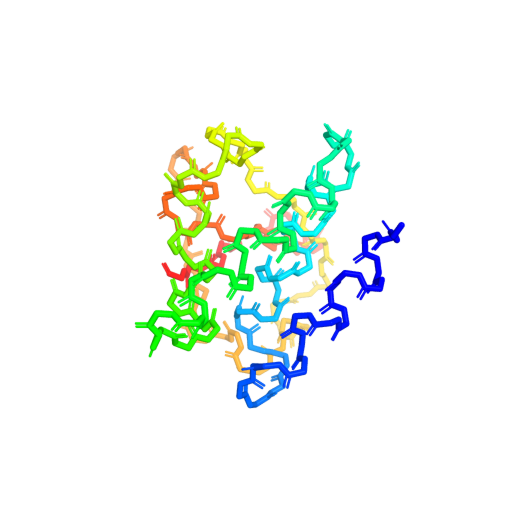O 1
ATOM 695 N N . LYS A 1 115 ? 3.899 8.883 14.964 1.00 19.76 298 LYS A N 1
ATOM 696 C CA . LYS A 1 115 ? 4.114 9.500 16.266 1.00 20.52 298 LYS A CA 1
ATOM 697 C C . LYS A 1 115 ? 5.037 10.707 16.208 1.00 21.26 298 LYS A C 1
ATOM 698 O O . LYS A 1 115 ? 5.168 11.443 17.190 1.00 20.66 298 LYS A O 1
ATOM 704 N N . SER A 1 116 ? 5.667 10.909 15.055 1.00 18.29 299 SER A N 1
ATOM 705 C CA . SER A 1 116 ? 6.557 12.039 14.871 1.00 19.61 299 SER A CA 1
ATOM 706 C C . SER A 1 116 ? 5.889 13.195 14.131 1.00 18.03 299 SER A C 1
ATOM 707 O O . SER A 1 116 ? 6.539 14.192 13.832 1.00 20.71 299 SER A O 1
ATOM 710 N N . LEU A 1 117 ? 4.592 13.074 13.846 1.00 16.73 300 LEU A N 1
ATOM 711 C CA . LEU A 1 117 ? 3.872 14.159 13.186 1.00 16.06 300 LEU A CA 1
ATOM 712 C C . LEU A 1 117 ? 3.532 15.289 14.159 1.00 18.71 300 LEU A C 1
ATOM 713 O O . LEU A 1 117 ? 3.134 15.040 15.300 1.00 21.40 300 LEU A O 1
ATOM 718 N N . ARG A 1 118 ? 3.680 16.528 13.699 1.00 17.97 301 ARG A N 1
ATOM 719 C CA . ARG A 1 118 ? 3.400 17.702 14.527 1.00 17.93 301 ARG A CA 1
ATOM 720 C C . ARG A 1 118 ? 2.643 18.738 13.715 1.00 18.08 301 ARG A C 1
ATOM 721 O O . ARG A 1 118 ? 2.640 18.697 12.489 1.00 20.17 301 ARG A O 1
ATOM 729 N N . ALA A 1 119 ? 2.006 19.678 14.403 1.00 17.48 302 ALA A N 1
ATOM 730 C CA . ALA A 1 119 ? 1.519 20.879 13.748 1.00 15.74 302 ALA A CA 1
ATOM 731 C C . ALA A 1 119 ? 2.714 21.570 13.086 1.00 19.33 302 ALA A C 1
ATOM 732 O O . ALA A 1 119 ? 3.824 21.545 13.624 1.00 20.61 302 ALA A O 1
ATOM 734 N N . VAL A 1 120 ? 2.504 22.160 11.913 1.00 19.51 303 VAL A N 1
ATOM 735 C CA . VAL A 1 120 ? 3.583 22.877 11.244 1.00 20.38 303 VAL A CA 1
ATOM 736 C C . VAL A 1 120 ? 3.904 24.163 12.006 1.00 21.56 303 VAL A C 1
ATOM 737 O O . VAL A 1 120 ? 3.002 24.937 12.327 1.00 23.27 303 VAL A O 1
ATOM 741 N N . PRO A 1 121 ? 5.191 24.377 12.324 1.00 22.14 304 PRO A N 1
ATOM 742 C CA . PRO A 1 121 ? 5.662 25.579 13.019 1.00 27.54 304 PRO A CA 1
ATOM 743 C C . PRO A 1 121 ? 5.763 26.768 12.056 1.00 31.68 304 PRO A C 1
ATOM 744 O O . PRO A 1 121 ? 5.609 26.571 10.849 1.00 30.72 304 PRO A O 1
ATOM 748 N N . PRO A 1 122 ? 5.983 27.989 12.582 1.00 36.84 305 PRO A N 1
ATOM 749 C CA . PRO A 1 122 ? 6.093 29.195 11.750 1.00 40.59 305 PRO A CA 1
ATOM 750 C C . PRO A 1 122 ? 7.127 29.084 10.627 1.00 42.86 305 PRO A C 1
ATOM 751 O O . PRO A 1 122 ? 6.795 29.282 9.455 1.00 48.01 305 PRO A O 1
ATOM 755 N N . ASN A 1 123 ? 8.366 28.767 10.978 1.00 35.96 306 ASN A N 1
ATOM 756 C CA . ASN A 1 123 ? 9.423 28.712 9.972 1.00 34.69 306 ASN A CA 1
ATOM 757 C C . ASN A 1 123 ? 10.222 27.420 10.012 1.00 31.09 306 ASN A C 1
ATOM 758 O O . ASN A 1 123 ? 11.370 27.418 10.450 1.00 31.95 306 ASN A O 1
ATOM 763 N N . PRO A 1 124 ? 9.624 26.314 9.548 1.00 26.33 307 PRO A N 1
ATOM 764 C CA . PRO A 1 124 ? 10.361 25.050 9.616 1.00 23.94 307 PRO A CA 1
ATOM 765 C C . PRO A 1 124 ? 11.553 25.022 8.665 1.00 22.30 307 PRO A C 1
ATOM 766 O O . PRO A 1 124 ? 11.478 25.505 7.535 1.00 23.38 307 PRO A O 1
ATOM 770 N N . THR A 1 125 ? 12.658 24.479 9.154 1.00 21.21 308 THR A N 1
ATOM 771 C CA . THR A 1 125 ? 13.815 24.198 8.314 1.00 20.44 308 THR A CA 1
ATOM 772 C C . THR A 1 125 ? 14.328 22.811 8.647 1.00 21.11 308 THR A C 1
ATOM 773 O O . THR A 1 125 ? 14.158 22.323 9.765 1.00 21.90 308 THR A O 1
ATOM 777 N N . ILE A 1 126 ? 14.961 22.181 7.666 1.00 21.34 309 ILE A N 1
ATOM 778 C CA . ILE A 1 126 ? 15.501 20.844 7.838 1.00 21.45 309 ILE A CA 1
ATOM 779 C C . ILE A 1 126 ? 16.548 20.810 8.946 1.00 24.46 309 ILE A C 1
ATOM 780 O O . ILE A 1 126 ? 16.587 19.866 9.738 1.00 26.51 309 ILE A O 1
ATOM 785 N N . ASP A 1 127 ? 17.366 21.858 9.025 1.00 24.65 310 ASP A N 1
ATOM 786 C CA . ASP A 1 127 ? 18.440 21.898 10.013 1.00 25.99 310 ASP A CA 1
ATOM 787 C C . ASP A 1 127 ? 17.945 22.104 11.442 1.00 28.13 310 ASP A C 1
ATOM 788 O O . ASP A 1 127 ? 18.736 22.085 12.379 1.00 31.26 310 ASP A O 1
ATOM 793 N N . LYS A 1 128 ? 16.635 22.279 11.608 1.00 27.72 311 LYS A N 1
ATOM 794 C CA . LYS A 1 128 ? 16.044 22.349 12.939 1.00 28.82 311 LYS A CA 1
ATOM 795 C C . LYS A 1 128 ? 15.188 21.128 13.276 1.00 25.31 311 LYS A C 1
ATOM 796 O O . LYS A 1 128 ? 14.448 21.138 14.263 1.00 25.70 311 LYS A O 1
ATOM 802 N N . GLY A 1 129 ? 15.298 20.079 12.463 1.00 23.36 312 GLY A N 1
ATOM 803 C CA . GLY A 1 129 ? 14.628 18.820 12.744 1.00 22.15 312 GLY A CA 1
ATOM 804 C C . GLY A 1 129 ? 13.311 18.615 12.014 1.00 19.88 312 GLY A C 1
ATOM 805 O O . GLY A 1 129 ? 12.585 17.657 12.281 1.00 21.60 312 GLY A O 1
ATOM 806 N N . TRP A 1 130 ? 12.997 19.500 11.078 1.00 17.25 313 TRP A N 1
ATOM 807 C CA . TRP A 1 130 ? 11.732 19.394 10.358 1.00 17.42 313 TRP A CA 1
ATOM 808 C C . TRP A 1 130 ? 11.978 18.764 9.003 1.00 20.23 313 TRP A C 1
ATOM 809 O O . TRP A 1 130 ? 12.451 19.424 8.073 1.00 22.63 313 TRP A O 1
ATOM 820 N N . VAL A 1 131 ? 11.654 17.479 8.899 1.00 17.53 314 VAL A N 1
ATOM 821 C CA . VAL A 1 131 ? 12.062 16.670 7.753 1.00 15.32 314 VAL A CA 1
ATOM 822 C C . VAL A 1 131 ? 11.260 16.968 6.488 1.00 16.45 314 VAL A C 1
ATOM 823 O O . VAL A 1 131 ? 11.819 17.101 5.398 1.00 17.51 314 VAL A O 1
ATOM 827 N N . CYS A 1 132 ? 9.940 17.060 6.641 1.00 15.45 315 CYS A N 1
ATOM 828 C CA . CYS A 1 132 ? 9.043 17.333 5.525 1.00 15.57 315 CYS A CA 1
ATOM 829 C C . CYS A 1 132 ? 7.727 17.836 6.085 1.00 15.42 315 CYS A C 1
ATOM 830 O O . CYS A 1 132 ? 7.492 17.768 7.291 1.00 16.11 315 CYS A O 1
ATOM 833 N N . VAL A 1 133 ? 6.881 18.343 5.199 1.00 14.35 316 VAL A N 1
ATOM 834 C CA . VAL A 1 133 ? 5.524 18.742 5.558 1.00 15.09 316 VAL A CA 1
ATOM 835 C C . VAL A 1 133 ? 4.565 17.888 4.742 1.00 17.35 316 VAL A C 1
ATOM 836 O O . VAL A 1 133 ? 4.629 17.885 3.516 1.00 18.69 316 VAL A O 1
ATOM 840 N N . TYR A 1 134 ? 3.696 17.139 5.416 1.00 14.65 317 TYR A N 1
ATOM 841 C CA . TYR A 1 134 ? 2.701 16.351 4.708 1.00 15.00 317 TYR A CA 1
ATOM 842 C C . TYR A 1 134 ? 1.466 17.214 4.543 1.00 17.27 317 TYR A C 1
ATOM 843 O O . TYR A 1 134 ? 1.031 17.875 5.489 1.00 18.31 317 TYR A O 1
ATOM 852 N N . SER A 1 135 ? 0.911 17.210 3.339 1.00 17.55 318 SER A N 1
ATOM 853 C CA . SER A 1 135 ? -0.250 18.031 3.029 1.00 19.33 318 SER A CA 1
ATOM 854 C C . SER A 1 135 ? -1.374 17.146 2.515 1.00 17.11 318 SER A C 1
ATOM 855 O O . SER A 1 135 ? -1.213 16.464 1.504 1.00 18.11 318 SER A O 1
ATOM 858 N N . SER A 1 136 ? -2.516 17.155 3.196 1.00 18.20 319 SER A N 1
ATOM 859 C CA . SER A 1 136 ? -3.611 16.314 2.764 1.00 21.44 319 SER A CA 1
ATOM 860 C C . SER A 1 136 ? -4.335 16.977 1.605 1.00 29.53 319 SER A C 1
ATOM 861 O O . SER A 1 136 ? -4.055 18.129 1.256 1.00 32.44 319 SER A O 1
ATOM 864 N N . GLU A 1 137 ? -5.261 16.226 1.022 1.00 32.73 320 GLU A N 1
ATOM 865 C CA . GLU A 1 137 ? -6.077 16.657 -0.105 1.00 38.60 320 GLU A CA 1
ATOM 866 C C . GLU A 1 137 ? -6.651 18.069 0.091 1.00 41.68 320 GLU A C 1
ATOM 867 O O . GLU A 1 137 ? -6.733 18.866 -0.854 1.00 39.20 320 GLU A O 1
ATOM 873 N N . GLN A 1 138 ? -7.019 18.373 1.333 1.00 43.28 321 GLN A N 1
ATOM 874 C CA . GLN A 1 138 ? -7.703 19.620 1.676 1.00 42.37 321 GLN A CA 1
ATOM 875 C C . GLN A 1 138 ? -6.737 20.738 2.050 1.00 40.68 321 GLN A C 1
ATOM 876 O O . GLN A 1 138 ? -7.146 21.884 2.267 1.00 39.91 321 GLN A O 1
ATOM 882 N N . GLY A 1 139 ? -5.459 20.403 2.147 1.00 36.45 322 GLY A N 1
ATOM 883 C CA . GLY A 1 139 ? -4.475 21.377 2.570 1.00 36.98 322 GLY A CA 1
ATOM 884 C C . GLY A 1 139 ? -4.330 21.424 4.077 1.00 36.31 322 GLY A C 1
ATOM 885 O O . GLY A 1 139 ? -3.759 22.373 4.610 1.00 40.47 322 GLY A O 1
ATOM 886 N N . GLU A 1 140 ? -4.848 20.415 4.775 1.00 31.13 323 GLU A N 1
ATOM 887 C CA . GLU A 1 140 ? -4.444 20.230 6.166 1.00 27.21 323 GLU A CA 1
ATOM 888 C C . GLU A 1 140 ? -3.017 19.727 6.143 1.00 23.99 323 GLU A C 1
ATOM 889 O O . GLU A 1 140 ? -2.653 18.917 5.283 1.00 26.76 323 GLU A O 1
ATOM 895 N N . THR A 1 141 ? -2.213 20.212 7.081 1.00 19.42 324 THR A N 1
ATOM 896 C CA . THR A 1 141 ? -0.775 19.940 7.072 1.00 19.18 324 THR A CA 1
ATOM 897 C C . THR A 1 141 ? -0.250 19.419 8.409 1.00 19.19 324 THR A C 1
ATOM 898 O O . THR A 1 141 ? -0.762 19.760 9.478 1.00 17.51 324 THR A O 1
ATOM 902 N N . ARG A 1 142 ? 0.790 18.593 8.332 1.00 17.33 325 ARG A N 1
ATOM 903 C CA . ARG A 1 142 ? 1.530 18.158 9.506 1.00 17.16 325 ARG A CA 1
ATOM 904 C C . ARG A 1 142 ? 2.990 18.147 9.129 1.00 17.99 325 ARG A C 1
ATOM 905 O O . ARG A 1 142 ? 3.330 17.771 8.017 1.00 21.79 325 ARG A O 1
ATOM 913 N N . ALA A 1 143 ? 3.859 18.541 10.047 1.00 16.13 326 ALA A N 1
ATOM 914 C CA . ALA A 1 143 ? 5.291 18.388 9.802 1.00 16.09 326 ALA A CA 1
ATOM 915 C C . ALA A 1 143 ? 5.836 17.144 10.498 1.00 16.89 326 ALA A C 1
ATOM 916 O O . ALA A 1 143 ? 5.357 16.749 11.568 1.00 18.76 326 ALA A O 1
ATOM 918 N N . LEU A 1 144 ? 6.834 16.522 9.872 1.00 14.87 327 LEU A N 1
ATOM 919 C CA . LEU A 1 144 ? 7.513 15.370 10.448 1.00 15.57 327 LEU A CA 1
ATOM 920 C C . LEU A 1 144 ? 8.730 15.849 11.244 1.00 17.51 327 LEU A C 1
ATOM 921 O O . LEU A 1 144 ? 9.645 16.460 10.683 1.00 16.17 327 LEU A O 1
ATOM 926 N N . LYS A 1 145 ? 8.743 15.572 12.542 1.00 18.44 328 LYS A N 1
ATOM 927 C CA . LYS A 1 145 ? 9.778 16.100 13.429 1.00 19.72 328 LYS A CA 1
ATOM 928 C C . LYS A 1 145 ? 10.756 15.017 13.863 1.00 23.08 328 LYS A C 1
ATOM 929 O O . LYS A 1 145 ? 10.350 13.918 14.242 1.00 24.76 328 LYS A O 1
ATOM 935 N N . ILE A 1 146 ? 12.045 15.346 13.816 1.00 22.44 329 ILE A N 1
ATOM 936 C CA . ILE A 1 146 ? 13.104 14.416 14.162 1.00 25.08 329 ILE A CA 1
ATOM 937 C C . ILE A 1 146 ? 14.103 15.100 15.104 1.00 28.97 329 ILE A C 1
ATOM 938 O O . ILE A 1 146 ? 14.023 16.308 15.346 1.00 27.81 329 ILE A O 1
#